Protein AF-A0A968IN43-F1 (afdb_monomer)

Foldseek 3Di:
DDDPDDPDPDQDDPVNVQVVVLVVLLVQLVVLQVVCVVVVQDDPRFDWAKDWDWDDGDQKIKIKIFAAKWKWKADPVDIDTPDQHQFPLSVCVVVVNDDSVVLVPDPRSRPGPDTRNPDHSVSGDMDMDMDRHPHDIDMDIDDDD

Secondary structure (DSSP, 8-state):
-------S-----HHHHHHHHHHHHHHHHHHHHHHHHHTT--GGGS--B-EEEEEEETTEEEEEEESS-EEEEE-SS-EEE-----BHHHHHHHTTSS-HHHHTTSTTTT-BS--BTSS-GGG---EEEEEE--S--EEEEE---

Solvent-accessible surface area (backbone atoms only — not comparable to full-atom values): 8477 Å² total; per-residue (Å²): 137,84,84,91,79,90,82,71,87,71,80,75,51,70,67,60,51,50,51,49,53,46,51,52,51,40,52,52,16,42,57,42,23,53,50,25,57,76,69,69,34,53,78,94,63,35,58,63,43,64,39,79,47,80,47,81,54,94,61,33,37,36,40,35,38,36,17,55,44,38,35,32,46,34,45,95,86,49,74,42,73,74,56,76,48,31,20,40,21,53,49,37,34,76,73,66,76,37,54,61,80,60,27,61,72,41,97,58,18,84,40,68,74,44,44,40,20,71,51,66,49,92,79,59,78,67,46,73,47,81,39,79,61,88,65,81,66,47,81,50,77,47,79,73,130

Sequence (145 aa):
MSNRNLLAGGQLDSATLIHGLERATLAANDAISERNDQEQRHERQRMGTTLVMGLAHAHEFYLTHVGDSRAYRITRTGCDQVTLDDDVASREVRLGYALYRDALQQPASGALVQALGMGNSSFLHPTVQRFVVDEDCVFCSALMG

Mean predicted aligned error: 6.45 Å

Nearest PDB structures (foldseek):
  2xzv-assembly1_A  TM=8.675E-01  e=6.137E-08  Synechococcus elongatus
  6ihw-assembly1_A  TM=8.316E-01  e=2.106E-07  Staphylococcus aureus
  2pk0-assembly3_C  TM=8.765E-01  e=7.230E-07  Streptococcus agalactiae A909
  1txo-assembly1_A  TM=8.619E-01  e=4.696E-07  Mycobacterium tuberculosis
  5f1m-assembly1_A  TM=8.459E-01  e=6.009E-07  Staphylococcus aureus

Radius of gyration: 18.47 Å; Cα contacts (8 Å, |Δi|>4): 230; chains: 1; bounding box: 64×27×47 Å

pLDDT: mean 89.67, std 14.49, range [34.66, 98.38]

Structure (mmCIF, N/CA/C/O backbone):
data_AF-A0A968IN43-F1
#
_entry.id   AF-A0A968IN43-F1
#
loop_
_atom_site.group_PDB
_atom_site.id
_atom_site.type_symbol
_atom_site.label_atom_id
_atom_site.label_alt_id
_atom_site.label_comp_id
_atom_site.label_asym_id
_atom_site.label_entity_id
_atom_site.label_seq_id
_atom_site.pdbx_PDB_ins_code
_atom_site.Cartn_x
_atom_site.Cartn_y
_atom_site.Cartn_z
_atom_site.occupancy
_atom_site.B_iso_or_equiv
_atom_site.auth_seq_id
_atom_site.auth_comp_id
_atom_site.auth_asym_id
_atom_site.auth_atom_id
_atom_site.pdbx_PDB_model_num
ATOM 1 N N . MET A 1 1 ? -43.664 -12.509 -17.906 1.00 37.06 1 MET A N 1
ATOM 2 C CA . MET A 1 1 ? -43.189 -13.277 -16.733 1.00 37.06 1 MET A CA 1
ATOM 3 C C . MET A 1 1 ? -41.690 -13.025 -16.620 1.00 37.06 1 MET A C 1
ATOM 5 O O . MET A 1 1 ? -40.931 -13.583 -17.387 1.00 37.06 1 MET A O 1
ATOM 9 N N . SER A 1 2 ? -41.319 -11.861 -16.093 1.00 41.19 2 SER A N 1
ATOM 10 C CA . SER A 1 2 ? -40.830 -11.646 -14.722 1.00 41.19 2 SER A CA 1
ATOM 11 C C . SER A 1 2 ? -39.535 -12.402 -14.427 1.00 41.19 2 SER A C 1
ATOM 13 O O . SER A 1 2 ? -39.571 -13.581 -14.104 1.00 41.19 2 SER A O 1
ATOM 15 N N . ASN A 1 3 ? -38.415 -11.682 -14.476 1.00 34.66 3 ASN A N 1
ATOM 16 C CA . ASN A 1 3 ? -37.335 -11.918 -13.528 1.00 34.66 3 ASN A CA 1
ATOM 17 C C . ASN A 1 3 ? -36.823 -10.563 -13.012 1.00 34.66 3 ASN A C 1
ATOM 19 O O . ASN A 1 3 ? -35.757 -10.070 -13.365 1.00 34.66 3 ASN A O 1
ATOM 23 N N . ARG A 1 4 ? -37.688 -9.913 -12.224 1.00 45.62 4 ARG A N 1
ATOM 24 C CA . ARG A 1 4 ? -37.301 -8.895 -11.245 1.00 45.62 4 ARG A CA 1
ATOM 25 C C . ARG A 1 4 ? -36.708 -9.642 -10.051 1.00 45.62 4 ARG A C 1
ATOM 27 O O . ARG A 1 4 ? -37.483 -10.221 -9.300 1.00 45.62 4 ARG A O 1
ATOM 34 N N . ASN A 1 5 ? -35.381 -9.654 -9.916 1.00 41.44 5 ASN A N 1
ATOM 35 C CA . ASN A 1 5 ? -34.656 -9.678 -8.636 1.00 41.44 5 ASN A CA 1
ATOM 36 C C . ASN A 1 5 ? -33.149 -9.851 -8.877 1.00 41.44 5 ASN A C 1
ATOM 38 O O . ASN A 1 5 ? -32.648 -10.967 -8.926 1.00 41.44 5 ASN A O 1
ATOM 42 N N . LEU A 1 6 ? -32.416 -8.741 -8.972 1.00 41.69 6 LEU A N 1
ATOM 43 C CA . LEU A 1 6 ? -30.991 -8.722 -8.623 1.00 41.69 6 LEU A CA 1
ATOM 44 C C . LEU A 1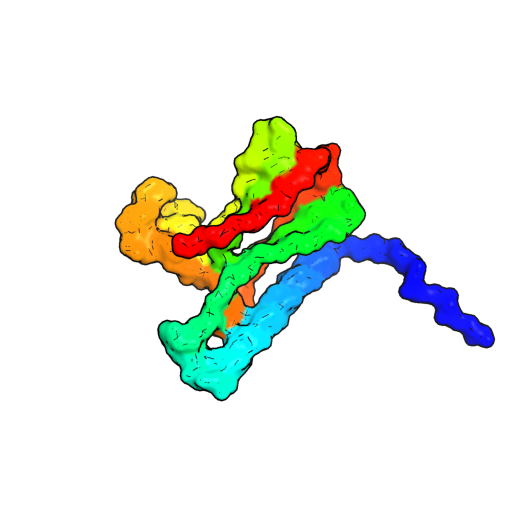 6 ? -30.614 -7.383 -7.967 1.00 41.69 6 LEU A C 1
ATOM 46 O O . LEU A 1 6 ? -29.625 -6.752 -8.306 1.00 41.69 6 LEU A O 1
ATOM 50 N N . LEU A 1 7 ? -31.468 -6.931 -7.046 1.00 40.91 7 LEU A N 1
ATOM 51 C CA . LEU A 1 7 ? -31.181 -5.869 -6.073 1.00 40.91 7 LEU A CA 1
ATOM 52 C C . LEU A 1 7 ? -31.562 -6.350 -4.663 1.00 40.91 7 LEU A C 1
ATOM 54 O O . LEU A 1 7 ? -32.133 -5.613 -3.866 1.00 40.91 7 LEU A O 1
ATOM 58 N N . ALA A 1 8 ? -31.282 -7.620 -4.367 1.00 40.59 8 ALA A N 1
ATOM 59 C CA . ALA A 1 8 ? -31.200 -8.088 -2.992 1.00 40.59 8 ALA A CA 1
ATOM 60 C C . ALA A 1 8 ? -29.741 -7.905 -2.568 1.00 40.59 8 ALA A C 1
ATOM 62 O O . ALA A 1 8 ? -28.853 -8.455 -3.216 1.00 40.59 8 ALA A O 1
ATOM 63 N N . GLY A 1 9 ? -29.500 -7.088 -1.541 1.00 42.44 9 GLY A N 1
ATOM 64 C CA . GLY A 1 9 ? -28.182 -6.850 -0.960 1.00 42.44 9 GLY A CA 1
ATOM 65 C C . GLY A 1 9 ? -27.572 -8.135 -0.409 1.00 42.44 9 GLY A C 1
ATOM 66 O O . GLY A 1 9 ? -27.674 -8.414 0.782 1.00 42.44 9 GLY A O 1
ATOM 67 N N . GLY A 1 10 ? -26.959 -8.926 -1.286 1.00 50.00 10 GLY A N 1
ATOM 68 C CA . GLY A 1 10 ? -26.051 -9.990 -0.898 1.00 50.00 10 GLY A CA 1
ATOM 69 C C . GLY A 1 10 ? -24.841 -9.330 -0.266 1.00 50.00 10 GLY A C 1
ATOM 70 O O . GLY A 1 10 ? -24.114 -8.602 -0.937 1.00 50.00 10 GLY A O 1
ATOM 71 N N . GLN A 1 11 ? -24.683 -9.522 1.038 1.00 60.69 11 GLN A N 1
ATOM 72 C CA . GLN A 1 11 ? -23.504 -9.097 1.772 1.00 60.69 11 GLN A CA 1
ATOM 73 C C . GLN A 1 11 ? -22.291 -9.731 1.081 1.00 60.69 11 GLN A C 1
ATOM 75 O O . GLN A 1 11 ? -22.172 -10.956 1.049 1.00 60.69 11 GLN A O 1
ATOM 80 N N . LEU A 1 12 ? -21.465 -8.909 0.427 1.00 75.62 12 LEU A N 1
ATOM 81 C CA . LEU A 1 12 ? -20.235 -9.391 -0.190 1.00 75.62 12 LEU A CA 1
ATOM 82 C C . LEU A 1 12 ? -19.342 -9.872 0.947 1.00 75.62 12 LEU A C 1
ATOM 84 O O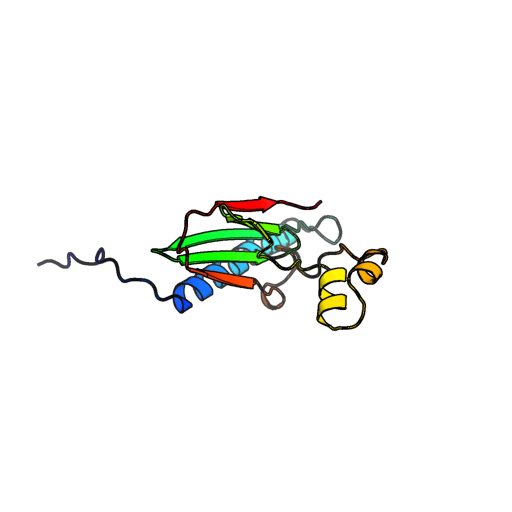 . LEU A 1 12 ? -19.137 -9.143 1.918 1.00 75.62 12 LEU A O 1
ATOM 88 N N . ASP A 1 13 ? -18.862 -11.111 0.862 1.00 88.81 13 ASP A N 1
ATOM 89 C CA . ASP A 1 13 ? -17.976 -11.623 1.897 1.00 88.81 13 ASP A CA 1
ATOM 90 C C . ASP A 1 13 ? -16.633 -10.874 1.881 1.00 88.81 13 ASP A C 1
ATOM 92 O O . ASP A 1 13 ? -16.209 -10.286 0.877 1.00 88.81 13 ASP A O 1
ATOM 96 N N . SER A 1 14 ? -15.952 -10.869 3.027 1.00 91.38 14 SER A N 1
ATOM 97 C CA . SER A 1 14 ? -14.716 -10.104 3.181 1.00 91.38 14 SER A CA 1
ATOM 98 C C . SER A 1 14 ? -13.619 -10.570 2.223 1.00 91.38 14 SER A C 1
ATOM 100 O O . SER A 1 14 ? -12.797 -9.760 1.805 1.00 91.38 14 SER A O 1
ATOM 102 N N . ALA A 1 15 ? -13.608 -11.853 1.855 1.00 93.81 15 ALA A N 1
ATOM 103 C CA . ALA A 1 15 ? -12.633 -12.411 0.923 1.00 93.81 15 ALA A CA 1
ATOM 104 C C . ALA A 1 15 ? -12.820 -11.851 -0.495 1.00 93.81 15 ALA A C 1
ATOM 106 O O . ALA A 1 15 ? -11.848 -11.453 -1.134 1.00 93.81 15 ALA A O 1
ATOM 107 N N . THR A 1 16 ? -14.066 -11.753 -0.961 1.00 95.31 16 THR A N 1
ATOM 108 C CA . THR A 1 16 ? -14.414 -11.172 -2.263 1.00 95.31 16 THR A CA 1
ATOM 109 C C . THR A 1 16 ? -14.044 -9.695 -2.315 1.00 95.31 16 THR A C 1
ATOM 111 O O . THR A 1 16 ? -13.508 -9.235 -3.322 1.00 95.31 16 THR A O 1
ATOM 114 N N . LEU A 1 17 ? -14.285 -8.952 -1.230 1.00 96.38 17 LEU A N 1
ATOM 115 C CA . LEU A 1 17 ? -13.906 -7.541 -1.140 1.00 96.38 17 LEU A CA 1
ATOM 116 C C . LEU A 1 17 ? -12.387 -7.353 -1.164 1.00 96.38 17 LEU A C 1
ATOM 118 O O . LEU A 1 17 ? -11.895 -6.548 -1.951 1.00 96.38 17 LEU A O 1
ATOM 122 N N . ILE A 1 18 ? -11.648 -8.123 -0.359 1.00 97.12 18 ILE A N 1
ATOM 123 C CA . ILE A 1 18 ? -10.178 -8.084 -0.335 1.00 97.12 18 ILE A CA 1
ATOM 124 C C . ILE A 1 18 ? -9.623 -8.381 -1.728 1.00 97.12 18 ILE A C 1
ATOM 126 O O . ILE A 1 18 ? -8.863 -7.583 -2.272 1.00 97.12 18 ILE A O 1
ATOM 130 N N . HIS A 1 19 ? -10.079 -9.469 -2.349 1.00 97.38 19 HIS A N 1
ATOM 131 C CA . HIS A 1 19 ? -9.621 -9.839 -3.681 1.00 97.38 19 HIS A CA 1
ATOM 132 C C . HIS A 1 19 ? -9.987 -8.784 -4.735 1.00 97.38 19 HIS A C 1
ATOM 134 O O . HIS A 1 19 ? -9.188 -8.470 -5.616 1.00 97.38 19 HIS A O 1
ATOM 140 N N . GLY A 1 20 ? -11.180 -8.191 -4.644 1.00 97.75 20 GLY A N 1
ATOM 141 C CA . GLY A 1 20 ? -11.607 -7.110 -5.530 1.00 97.75 20 GLY A CA 1
ATOM 142 C C . GLY A 1 20 ? -10.709 -5.875 -5.434 1.00 97.75 20 GLY A C 1
ATOM 143 O O . GLY A 1 20 ? -10.344 -5.309 -6.463 1.00 97.75 20 GLY A O 1
ATOM 144 N N . LEU A 1 21 ? -10.309 -5.489 -4.220 1.00 98.19 21 LEU A N 1
ATOM 145 C CA . LEU A 1 21 ? -9.416 -4.353 -3.974 1.00 98.19 21 LEU A CA 1
ATOM 146 C C . LEU A 1 21 ? -7.997 -4.612 -4.498 1.00 98.19 21 LEU A C 1
ATOM 148 O O . LEU A 1 21 ? -7.416 -3.745 -5.158 1.00 98.19 21 LEU A O 1
ATOM 152 N N . GLU A 1 22 ? -7.463 -5.817 -4.283 1.00 97.94 22 GLU A N 1
ATOM 153 C CA . GLU A 1 22 ? -6.188 -6.248 -4.871 1.00 97.94 22 GLU A CA 1
ATOM 154 C C . GLU A 1 22 ? -6.247 -6.171 -6.400 1.00 97.94 22 GLU A C 1
ATOM 156 O O . GLU A 1 22 ? -5.417 -5.517 -7.030 1.00 97.94 22 GLU A O 1
ATOM 161 N N . ARG A 1 23 ? -7.275 -6.771 -7.015 1.00 97.94 23 ARG A N 1
ATOM 162 C CA . ARG A 1 23 ? -7.460 -6.772 -8.474 1.00 97.94 23 AR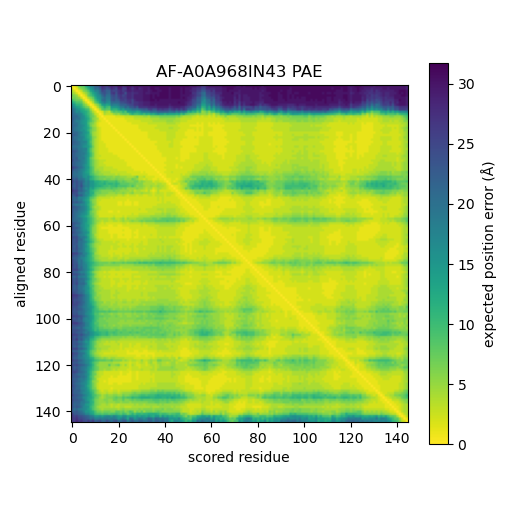G A CA 1
ATOM 163 C C . ARG A 1 23 ? -7.612 -5.366 -9.045 1.00 97.94 23 ARG A C 1
ATOM 165 O O . ARG A 1 23 ? -7.035 -5.091 -10.095 1.00 97.94 23 ARG A O 1
ATOM 172 N N . ALA A 1 24 ? -8.350 -4.484 -8.373 1.00 98.12 24 ALA A N 1
ATOM 173 C CA . ALA A 1 24 ? -8.489 -3.088 -8.779 1.00 98.12 24 ALA A CA 1
ATOM 174 C C . ALA A 1 24 ? -7.140 -2.354 -8.744 1.00 98.12 24 ALA A C 1
ATOM 176 O O . ALA A 1 24 ? -6.822 -1.597 -9.661 1.00 98.12 24 ALA A O 1
ATOM 177 N N . THR A 1 25 ? -6.320 -2.631 -7.729 1.00 98.38 25 THR A N 1
ATOM 178 C CA . THR A 1 25 ? -4.980 -2.047 -7.589 1.00 98.38 25 THR A CA 1
ATOM 179 C C . THR A 1 25 ? -4.038 -2.532 -8.690 1.00 98.38 25 THR A C 1
ATOM 181 O O . THR A 1 25 ? -3.351 -1.725 -9.315 1.00 98.38 25 THR A O 1
ATOM 184 N N . LEU A 1 26 ? -4.045 -3.836 -8.987 1.00 98.19 26 LEU A N 1
ATOM 185 C CA . LEU A 1 26 ? -3.246 -4.413 -10.073 1.00 98.19 26 LEU A CA 1
ATOM 186 C C . LEU A 1 26 ? -3.681 -3.866 -11.441 1.00 98.19 26 LEU A C 1
ATOM 188 O O . LEU A 1 26 ? -2.835 -3.494 -12.245 1.00 98.19 26 LEU A O 1
ATOM 192 N N . ALA A 1 27 ? -4.988 -3.722 -11.676 1.00 97.94 27 ALA A N 1
ATOM 193 C CA . ALA A 1 27 ? -5.499 -3.118 -12.905 1.00 97.94 27 ALA A CA 1
ATOM 194 C C . ALA A 1 27 ? -5.075 -1.644 -13.055 1.00 97.94 27 ALA A C 1
ATOM 196 O O . ALA A 1 27 ? -4.732 -1.207 -14.152 1.00 97.94 27 ALA A O 1
ATOM 197 N N . ALA A 1 28 ? -5.059 -0.878 -11.958 1.00 98.00 28 ALA A N 1
ATOM 198 C CA . ALA A 1 28 ? -4.556 0.494 -11.966 1.00 98.00 28 ALA A CA 1
ATOM 199 C C . ALA A 1 28 ? -3.049 0.549 -12.271 1.00 98.00 28 ALA A C 1
ATOM 201 O O . ALA A 1 28 ? -2.615 1.393 -13.056 1.00 98.00 28 ALA A O 1
ATOM 202 N N . ASN A 1 29 ? -2.256 -0.368 -11.703 1.00 98.06 29 ASN A N 1
ATOM 203 C CA . ASN A 1 29 ? -0.839 -0.505 -12.037 1.00 98.06 29 ASN A CA 1
ATOM 204 C C . ASN A 1 29 ? -0.631 -0.766 -13.529 1.00 98.06 29 ASN A C 1
ATOM 206 O O . ASN A 1 29 ? 0.174 -0.076 -14.154 1.00 98.06 29 ASN A O 1
ATOM 210 N N . ASP A 1 30 ? -1.354 -1.738 -14.083 1.00 97.19 30 ASP A N 1
ATOM 211 C CA . ASP A 1 30 ? -1.217 -2.135 -15.483 1.00 97.19 30 ASP A CA 1
ATOM 212 C C . ASP A 1 30 ? -1.552 -0.958 -16.405 1.00 97.19 30 ASP A C 1
ATOM 214 O O . ASP A 1 30 ? -0.758 -0.630 -17.281 1.00 97.19 30 ASP A O 1
ATOM 218 N N . ALA A 1 31 ? -2.628 -0.218 -16.124 1.00 96.94 31 ALA A N 1
ATOM 219 C CA . ALA A 1 31 ? -2.989 0.973 -16.892 1.00 96.94 31 ALA A CA 1
ATOM 220 C C . ALA A 1 31 ? -1.896 2.065 -16.875 1.00 96.94 31 ALA A C 1
ATOM 222 O O . ALA A 1 31 ? -1.622 2.693 -17.901 1.00 96.94 31 ALA A O 1
ATOM 223 N N . ILE A 1 32 ? -1.250 2.306 -15.727 1.00 96.69 32 ILE A N 1
ATOM 224 C CA . ILE A 1 32 ? -0.153 3.286 -15.627 1.00 96.69 32 ILE A CA 1
ATOM 225 C C . ILE A 1 32 ? 1.102 2.761 -16.337 1.00 96.69 32 ILE A C 1
ATOM 227 O O . ILE A 1 32 ? 1.763 3.513 -17.056 1.00 96.69 32 ILE A O 1
ATOM 231 N N . SER A 1 33 ? 1.425 1.479 -16.158 1.00 95.69 33 SER A N 1
ATOM 232 C CA . SER A 1 33 ? 2.584 0.834 -16.775 1.00 95.69 33 SER A CA 1
ATOM 233 C C . SER A 1 33 ? 2.471 0.824 -18.300 1.00 95.69 33 SER A C 1
ATOM 235 O O . SER A 1 33 ? 3.403 1.244 -18.981 1.00 95.69 33 SER A O 1
ATOM 237 N N . GLU A 1 34 ? 1.315 0.435 -18.839 1.00 95.69 34 GLU A N 1
ATOM 238 C CA . GLU A 1 34 ? 1.032 0.450 -20.277 1.00 95.69 34 GLU A CA 1
ATOM 239 C C . GLU A 1 34 ? 1.167 1.856 -20.857 1.00 95.69 34 GLU A C 1
ATOM 241 O O . GLU A 1 34 ? 1.769 2.038 -21.914 1.00 95.69 34 GLU A O 1
ATOM 246 N N . ARG A 1 35 ? 0.661 2.873 -20.151 1.00 95.94 35 ARG A N 1
ATOM 247 C CA . ARG A 1 35 ? 0.820 4.266 -20.572 1.00 95.94 35 ARG A CA 1
ATOM 248 C C . ARG A 1 35 ? 2.287 4.691 -20.587 1.00 95.94 35 ARG A C 1
ATOM 250 O O . ARG A 1 35 ? 2.716 5.355 -21.528 1.00 95.94 35 ARG A O 1
ATOM 257 N N . ASN A 1 36 ? 3.059 4.318 -19.568 1.00 96.00 36 ASN A N 1
ATOM 258 C CA . ASN A 1 36 ? 4.495 4.584 -19.553 1.00 96.00 36 ASN A CA 1
ATOM 259 C C . ASN A 1 36 ? 5.193 3.940 -20.762 1.00 96.00 36 ASN A C 1
ATOM 261 O O . ASN A 1 36 ? 6.043 4.579 -21.376 1.00 96.00 36 ASN A O 1
ATOM 265 N N . ASP A 1 37 ? 4.815 2.715 -21.129 1.00 94.00 37 ASP A N 1
ATOM 266 C CA . ASP A 1 37 ? 5.417 1.990 -22.251 1.00 94.00 37 ASP A CA 1
ATOM 267 C C . ASP A 1 37 ? 5.027 2.600 -23.607 1.00 94.00 37 ASP A C 1
ATOM 269 O O . ASP A 1 37 ? 5.887 2.810 -24.464 1.00 94.00 37 ASP A O 1
ATOM 273 N N . GLN A 1 38 ? 3.751 2.960 -23.785 1.00 96.12 38 GLN A N 1
ATOM 274 C CA . GLN A 1 38 ? 3.250 3.649 -24.983 1.00 96.12 38 GLN A CA 1
ATOM 275 C C . GLN A 1 38 ? 3.940 4.998 -25.203 1.00 96.12 38 GLN A C 1
ATOM 277 O O . GLN A 1 38 ? 4.246 5.367 -26.335 1.00 96.12 38 GLN A O 1
ATOM 282 N N . GLU A 1 39 ? 4.202 5.726 -24.119 1.00 96.00 39 GLU A N 1
ATOM 283 C CA . GLU A 1 39 ? 4.882 7.019 -24.153 1.00 96.00 39 GLU A CA 1
ATOM 284 C C . GLU A 1 39 ? 6.420 6.896 -24.099 1.00 96.00 39 GLU A C 1
ATOM 286 O O . GLU A 1 39 ? 7.102 7.914 -23.994 1.00 96.00 39 GLU A O 1
ATOM 291 N N . GLN A 1 40 ? 6.974 5.675 -24.176 1.00 94.19 40 GLN A N 1
ATOM 292 C CA . GLN A 1 40 ? 8.419 5.383 -24.132 1.00 94.19 40 GLN A CA 1
ATOM 293 C C . GLN A 1 40 ? 9.136 6.007 -22.922 1.00 94.19 40 GLN A C 1
ATOM 295 O O . GLN A 1 40 ? 10.275 6.471 -22.996 1.00 94.19 40 GLN A O 1
ATOM 300 N N . ARG A 1 41 ? 8.451 6.036 -21.778 1.00 92.19 41 ARG A N 1
ATOM 301 C CA . ARG A 1 41 ? 8.967 6.601 -20.535 1.00 92.19 41 ARG A CA 1
ATOM 302 C C . ARG A 1 41 ? 9.829 5.579 -19.805 1.00 92.19 41 ARG A C 1
ATOM 304 O O . ARG A 1 41 ? 9.332 4.591 -19.254 1.00 92.19 41 ARG A O 1
ATOM 311 N N . HIS A 1 42 ? 11.128 5.859 -19.762 1.00 88.00 42 HIS A N 1
ATOM 312 C CA . HIS A 1 42 ? 12.134 5.008 -19.131 1.00 88.00 42 HIS A CA 1
ATOM 313 C C . HIS A 1 42 ? 12.794 5.689 -17.932 1.00 88.00 42 HIS A C 1
ATOM 315 O O . HIS A 1 42 ? 12.858 6.917 -17.852 1.00 88.00 42 HIS A O 1
ATOM 321 N N . GLU A 1 43 ? 13.305 4.878 -17.004 1.00 86.19 43 GLU A N 1
ATOM 322 C CA . GLU A 1 43 ? 14.040 5.335 -15.819 1.00 86.19 43 GLU A CA 1
ATOM 323 C C . GLU A 1 43 ? 13.310 6.482 -15.095 1.00 86.19 43 GLU A C 1
ATOM 325 O O . GLU A 1 43 ? 12.167 6.325 -14.678 1.00 86.19 43 GLU A O 1
ATOM 330 N N . ARG A 1 44 ? 13.938 7.660 -14.993 1.00 84.31 44 ARG A N 1
ATOM 331 C CA . ARG A 1 44 ? 13.393 8.845 -14.315 1.00 84.31 44 ARG A CA 1
ATOM 332 C C . ARG A 1 44 ? 12.180 9.464 -15.011 1.00 84.31 44 ARG A C 1
ATOM 334 O O . ARG A 1 44 ? 11.508 10.292 -14.411 1.00 84.31 44 ARG A O 1
ATOM 341 N N . GLN A 1 45 ? 11.925 9.118 -16.271 1.00 86.25 45 GLN A N 1
ATOM 342 C CA . GLN A 1 45 ? 10.742 9.578 -17.000 1.00 86.25 45 GLN A CA 1
ATOM 343 C C . GLN A 1 45 ? 9.533 8.679 -16.739 1.00 86.25 45 GLN A C 1
ATOM 345 O O . GLN A 1 45 ? 8.402 9.100 -16.985 1.00 86.25 45 GLN A O 1
ATOM 350 N N . ARG A 1 46 ? 9.758 7.447 -16.260 1.00 91.81 46 ARG A N 1
ATOM 351 C CA . ARG A 1 46 ? 8.682 6.516 -15.929 1.00 91.81 46 ARG A CA 1
ATOM 352 C C . ARG A 1 46 ? 7.919 7.046 -14.721 1.00 91.81 46 ARG A C 1
ATOM 354 O O . ARG A 1 46 ? 8.511 7.304 -13.677 1.00 91.81 46 ARG A O 1
ATOM 361 N N . MET A 1 47 ? 6.606 7.216 -14.862 1.00 91.75 47 MET A N 1
ATOM 362 C CA . MET A 1 47 ? 5.781 7.668 -13.747 1.00 91.75 47 MET A CA 1
ATOM 363 C C . MET A 1 47 ? 5.525 6.517 -12.783 1.00 91.75 47 MET A C 1
ATOM 365 O O . MET A 1 47 ? 5.010 5.474 -13.193 1.00 91.75 47 MET A O 1
ATOM 369 N N . GLY A 1 48 ? 5.835 6.759 -11.514 1.00 92.94 48 GLY A N 1
ATOM 370 C CA . GLY A 1 48 ? 5.414 5.946 -10.384 1.00 92.94 48 GLY A CA 1
ATOM 371 C C . GLY A 1 48 ? 4.498 6.750 -9.466 1.00 92.94 48 GLY A C 1
ATOM 372 O O . GLY A 1 48 ? 4.650 7.967 -9.354 1.00 92.94 48 GLY A O 1
ATOM 373 N N . THR A 1 49 ? 3.545 6.092 -8.811 1.00 94.19 49 THR A N 1
ATOM 374 C CA . THR A 1 49 ? 2.722 6.732 -7.775 1.00 94.19 49 THR A CA 1
ATOM 375 C C . THR A 1 49 ? 2.385 5.758 -6.653 1.00 94.19 49 THR A C 1
ATOM 377 O O . THR A 1 49 ? 2.322 4.546 -6.863 1.00 94.19 49 THR A O 1
ATOM 380 N N . THR A 1 50 ? 2.195 6.288 -5.452 1.00 95.94 50 THR A N 1
ATOM 381 C CA . THR A 1 50 ? 1.698 5.536 -4.302 1.00 95.94 50 THR A CA 1
ATOM 382 C C . THR A 1 50 ? 0.176 5.400 -4.376 1.00 95.94 50 THR A C 1
ATOM 384 O O . THR A 1 50 ? -0.501 6.092 -5.139 1.00 95.94 50 THR A O 1
ATOM 387 N N . LEU A 1 51 ? -0.386 4.497 -3.577 1.00 96.75 51 LEU A N 1
ATOM 388 C CA . LEU A 1 51 ? -1.826 4.325 -3.436 1.00 96.75 51 LEU A CA 1
ATOM 389 C C . LEU A 1 51 ? -2.182 4.177 -1.963 1.00 96.75 51 LEU A C 1
ATOM 391 O O . LEU A 1 51 ? -1.588 3.368 -1.259 1.00 96.75 51 LEU A O 1
ATOM 395 N N . VAL A 1 52 ? -3.215 4.898 -1.541 1.00 97.38 52 VAL A N 1
ATOM 396 C CA . VAL A 1 52 ? -4.004 4.595 -0.346 1.00 97.38 52 VAL A CA 1
ATOM 397 C C . VAL A 1 52 ? -5.469 4.675 -0.760 1.00 97.38 52 VAL A C 1
ATOM 399 O O . VAL A 1 52 ? -5.919 5.697 -1.273 1.00 97.38 52 VAL A O 1
ATOM 402 N N . MET A 1 53 ? -6.213 3.592 -0.567 1.00 96.94 53 MET A N 1
ATOM 403 C CA . MET A 1 53 ? -7.615 3.466 -0.954 1.00 96.94 53 MET A CA 1
ATOM 404 C C . MET A 1 53 ? -8.424 2.917 0.217 1.00 96.94 53 MET A C 1
ATOM 406 O O . MET A 1 53 ? -8.047 1.920 0.824 1.00 96.94 53 MET A O 1
ATOM 410 N N . GLY A 1 54 ? -9.548 3.562 0.520 1.00 95.88 54 GLY A N 1
ATOM 411 C CA . GLY A 1 54 ? -10.482 3.134 1.557 1.00 95.88 54 GLY A CA 1
ATOM 412 C C . GLY A 1 54 ? -11.809 2.667 0.966 1.00 95.88 54 GLY A C 1
ATOM 413 O O . GLY A 1 54 ? -12.365 3.337 0.096 1.00 95.88 54 GLY A O 1
ATOM 414 N N . LEU A 1 55 ? -12.338 1.554 1.468 1.00 96.56 55 LEU A N 1
ATOM 415 C CA . LEU A 1 55 ? -13.672 1.051 1.151 1.00 96.56 55 LEU A CA 1
ATOM 416 C C . LEU A 1 55 ? -14.437 0.773 2.447 1.00 96.56 55 LEU A C 1
ATOM 418 O O . LEU A 1 55 ? -14.100 -0.143 3.193 1.00 96.56 55 LEU A O 1
ATOM 422 N N . ALA A 1 56 ? -15.499 1.538 2.690 1.00 94.19 56 ALA A N 1
ATOM 423 C CA . ALA A 1 56 ? -16.441 1.266 3.770 1.00 94.19 56 ALA A CA 1
ATOM 424 C C . ALA A 1 56 ? -17.526 0.291 3.289 1.00 94.19 56 ALA A C 1
ATOM 426 O O . ALA A 1 56 ? -18.203 0.553 2.291 1.00 94.19 56 ALA A O 1
ATOM 427 N N . HIS A 1 57 ? -17.711 -0.819 4.004 1.00 93.19 57 HIS A N 1
ATOM 428 C CA . HIS A 1 57 ? -18.769 -1.789 3.738 1.00 93.19 57 HIS A CA 1
ATOM 429 C C . HIS A 1 57 ? -19.385 -2.276 5.052 1.00 93.19 57 HIS A C 1
ATOM 431 O O . HIS A 1 57 ? -18.719 -2.903 5.870 1.00 93.19 57 HIS A O 1
ATOM 437 N N . ALA A 1 58 ? -20.676 -2.000 5.252 1.00 90.62 58 ALA A N 1
ATOM 438 C CA . ALA A 1 58 ? -21.376 -2.286 6.505 1.00 90.62 58 ALA A CA 1
ATOM 439 C C . ALA A 1 58 ? -20.643 -1.698 7.734 1.00 90.62 58 ALA A C 1
ATOM 441 O O . ALA A 1 58 ? -20.520 -0.481 7.835 1.00 90.62 58 ALA A O 1
ATOM 442 N N . HIS A 1 59 ? -20.186 -2.545 8.660 1.00 90.81 59 HIS A N 1
ATOM 443 C CA . HIS A 1 59 ? -19.460 -2.166 9.883 1.00 90.81 59 HIS A CA 1
ATOM 444 C C . HIS A 1 59 ? -17.941 -2.377 9.752 1.00 90.81 59 HIS A C 1
ATOM 446 O O . HIS A 1 59 ? -17.213 -2.434 10.745 1.00 90.81 59 HIS A O 1
ATOM 452 N N . GLU A 1 60 ? -17.464 -2.532 8.519 1.00 94.12 60 GLU A N 1
ATOM 453 C CA . GLU A 1 60 ? -16.074 -2.809 8.202 1.00 94.12 60 GLU A CA 1
ATOM 454 C C . GLU A 1 60 ? -15.506 -1.708 7.306 1.00 94.12 60 GLU A C 1
ATOM 456 O O . GLU A 1 60 ? -16.179 -1.158 6.429 1.00 94.12 60 GLU A O 1
ATOM 461 N N . PHE A 1 61 ? -14.234 -1.402 7.522 1.00 95.81 61 PHE A N 1
ATOM 462 C CA . PHE A 1 61 ? -13.453 -0.525 6.673 1.00 95.81 61 PHE A CA 1
ATOM 463 C C . PHE A 1 61 ? -12.257 -1.299 6.136 1.00 95.81 61 PHE A C 1
ATOM 465 O O . PHE A 1 61 ? -11.489 -1.886 6.897 1.00 95.81 61 PHE A O 1
ATOM 472 N N . TYR A 1 62 ? -12.107 -1.311 4.820 1.00 97.56 62 TYR A N 1
ATOM 473 C CA . TYR A 1 62 ? -10.981 -1.925 4.139 1.00 97.56 62 TYR A CA 1
ATOM 474 C C . TYR A 1 62 ? -10.043 -0.830 3.671 1.00 97.56 62 TYR A C 1
ATOM 476 O O . TYR A 1 62 ? -10.466 0.095 2.979 1.00 97.56 62 TYR A O 1
ATOM 484 N N . LEU A 1 63 ? -8.773 -0.949 4.025 1.00 97.81 63 LEU A N 1
ATOM 485 C CA . LEU A 1 63 ? -7.728 -0.052 3.571 1.00 97.81 63 LEU A CA 1
ATOM 486 C C . LEU A 1 63 ? -6.7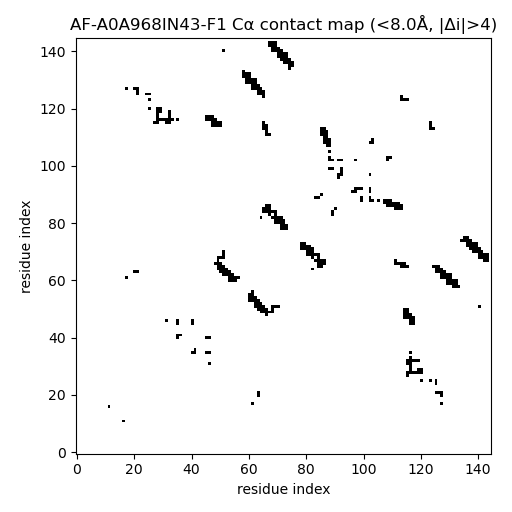67 -0.830 2.681 1.00 97.81 63 LEU A C 1
ATOM 488 O O . LEU A 1 63 ? -6.257 -1.868 3.088 1.00 97.81 63 LEU A O 1
ATOM 492 N N . THR A 1 64 ? -6.535 -0.334 1.474 1.00 98.19 64 THR A N 1
ATOM 493 C CA . THR A 1 64 ? -5.544 -0.869 0.540 1.00 98.19 64 THR A CA 1
ATOM 494 C C . THR A 1 64 ? -4.431 0.141 0.352 1.00 98.19 64 THR A C 1
ATOM 496 O O . THR A 1 64 ? -4.728 1.310 0.100 1.00 98.19 64 THR A O 1
ATOM 499 N N . HIS A 1 65 ? -3.172 -0.283 0.432 1.00 97.69 65 HIS A N 1
ATOM 500 C CA . HIS A 1 65 ? -2.046 0.605 0.154 1.00 97.69 65 HIS A CA 1
ATOM 501 C C . HIS A 1 65 ? -0.914 -0.052 -0.639 1.00 97.69 65 HIS A C 1
ATOM 503 O O . HIS A 1 65 ? -0.746 -1.274 -0.632 1.00 97.69 65 HIS A O 1
ATOM 509 N N . VAL A 1 66 ? -0.172 0.806 -1.342 1.00 97.81 66 VAL A N 1
ATOM 510 C CA . VAL A 1 66 ? 1.089 0.530 -2.041 1.00 97.81 66 VAL A CA 1
ATOM 511 C C . VAL A 1 66 ? 1.972 1.770 -1.908 1.00 97.81 66 VAL A C 1
ATOM 513 O O . VAL A 1 66 ? 1.547 2.871 -2.271 1.00 97.81 66 VAL A O 1
ATOM 516 N N . GLY A 1 67 ? 3.210 1.592 -1.461 1.00 95.81 67 GLY A N 1
ATOM 517 C CA . GLY A 1 67 ? 4.178 2.680 -1.309 1.00 95.81 67 GLY A CA 1
ATOM 518 C C . GLY A 1 67 ? 4.311 3.156 0.137 1.00 95.81 67 GLY A C 1
ATOM 519 O O . GLY A 1 67 ? 3.960 2.452 1.080 1.00 95.81 67 GLY A O 1
ATOM 520 N N . ASP A 1 68 ? 4.832 4.362 0.319 1.00 95.44 68 ASP A N 1
ATOM 521 C CA . ASP A 1 68 ? 5.115 4.984 1.622 1.00 95.44 68 ASP A CA 1
ATOM 522 C C . ASP A 1 68 ? 4.058 6.014 2.048 1.00 95.44 68 ASP A C 1
ATOM 524 O O . ASP A 1 68 ? 4.208 6.711 3.050 1.00 95.44 68 ASP A O 1
ATOM 528 N N . SER A 1 69 ? 2.965 6.135 1.293 1.00 95.50 69 SER A N 1
ATOM 529 C CA . SER A 1 69 ? 1.843 6.963 1.718 1.00 95.50 69 SER A CA 1
ATOM 530 C C . SER A 1 69 ? 1.151 6.324 2.906 1.00 95.50 69 SER A C 1
ATOM 532 O O . SER A 1 69 ? 0.782 5.148 2.889 1.00 95.50 69 SER A O 1
ATOM 534 N N . ARG A 1 70 ? 0.968 7.128 3.948 1.00 95.50 70 ARG A N 1
ATOM 535 C CA . ARG A 1 70 ? 0.529 6.644 5.247 1.00 95.50 70 ARG A CA 1
ATOM 536 C C . ARG A 1 70 ? -0.952 6.863 5.426 1.00 95.50 70 ARG A C 1
ATOM 538 O O . ARG A 1 70 ? -1.457 7.925 5.073 1.00 95.50 70 ARG A O 1
ATOM 545 N N . ALA A 1 71 ? -1.636 5.898 6.025 1.00 96.62 71 ALA A N 1
ATOM 546 C CA . ALA A 1 71 ? -2.975 6.116 6.548 1.00 96.62 71 ALA A CA 1
ATOM 547 C C . ALA A 1 71 ? -2.970 6.050 8.071 1.00 96.62 71 ALA A C 1
ATOM 549 O O . ALA A 1 71 ? -2.242 5.255 8.671 1.00 96.62 71 ALA A O 1
ATOM 550 N N . TYR A 1 72 ? -3.823 6.865 8.677 1.00 96.62 72 TYR A N 1
ATOM 551 C CA . TYR A 1 72 ? -3.994 6.953 10.116 1.00 96.62 72 TYR A CA 1
ATOM 552 C C . TYR A 1 72 ? -5.448 6.694 10.483 1.00 96.62 72 TYR A C 1
ATOM 554 O O . TYR A 1 72 ? -6.349 7.231 9.837 1.00 96.62 72 TYR A O 1
ATOM 562 N N . ARG A 1 73 ? -5.671 5.900 11.534 1.00 95.94 73 ARG A N 1
ATOM 563 C CA . ARG A 1 73 ? -6.955 5.801 12.233 1.00 95.94 73 ARG A CA 1
ATOM 564 C C . ARG A 1 73 ? -6.905 6.751 13.422 1.00 95.94 73 ARG A C 1
ATOM 566 O O . ARG A 1 73 ? -6.111 6.567 14.339 1.00 95.94 73 ARG A O 1
ATOM 573 N N . ILE A 1 74 ? -7.768 7.756 13.404 1.00 96.31 74 ILE A N 1
ATOM 574 C CA . ILE A 1 74 ? -7.911 8.735 14.478 1.00 96.31 74 ILE A CA 1
ATOM 575 C C . ILE A 1 74 ? -9.191 8.418 15.241 1.00 96.31 74 ILE A C 1
ATOM 577 O O . ILE A 1 74 ? -10.273 8.370 14.656 1.00 96.31 74 ILE A O 1
ATOM 581 N N . THR A 1 75 ? -9.067 8.221 16.546 1.00 95.31 75 THR A N 1
ATOM 582 C CA . THR A 1 75 ? -10.182 8.015 17.475 1.00 95.31 75 THR A CA 1
ATOM 583 C C . THR A 1 75 ? -10.155 9.114 18.535 1.00 95.31 75 THR A C 1
ATOM 585 O O . THR A 1 75 ? -9.303 10.006 18.521 1.00 95.31 75 THR A O 1
ATOM 588 N N . ARG A 1 76 ? -11.078 9.072 19.499 1.00 94.56 76 ARG A N 1
ATOM 589 C CA . ARG A 1 76 ? -11.050 10.014 20.632 1.00 94.56 76 ARG A CA 1
ATOM 590 C C . ARG A 1 76 ? -9.824 9.837 21.530 1.00 94.56 76 ARG A C 1
ATOM 592 O O . ARG A 1 76 ? -9.486 10.760 22.266 1.00 94.56 76 ARG A O 1
ATOM 599 N N . THR A 1 77 ? -9.195 8.664 21.508 1.00 94.12 77 THR A N 1
ATOM 600 C CA . THR A 1 77 ? -8.111 8.296 22.427 1.00 94.12 77 THR A CA 1
ATOM 601 C C . THR A 1 77 ? -6.734 8.306 21.778 1.00 94.12 77 THR A C 1
ATOM 603 O O . THR A 1 77 ? -5.743 8.233 22.500 1.00 94.12 77 THR A O 1
ATOM 606 N N . GLY A 1 78 ? -6.642 8.391 20.448 1.00 94.31 78 GLY A N 1
ATOM 607 C CA . GLY A 1 78 ? -5.354 8.288 19.775 1.00 94.31 78 GLY A CA 1
ATOM 608 C C . GLY A 1 78 ? -5.386 8.505 18.268 1.00 94.31 78 GLY A C 1
ATOM 609 O O . GLY A 1 78 ? -6.429 8.730 17.654 1.00 94.31 78 GLY A O 1
ATOM 610 N N . CYS A 1 79 ? -4.188 8.452 17.694 1.00 95.69 79 CYS A N 1
ATOM 611 C CA . CYS A 1 79 ? -3.923 8.511 16.266 1.00 95.69 79 CYS A CA 1
ATOM 612 C C . CYS A 1 79 ? -2.895 7.427 15.951 1.00 95.69 79 CYS A C 1
ATOM 614 O O . CYS A 1 79 ? -1.723 7.562 16.308 1.00 95.69 79 CYS A O 1
ATOM 616 N N . ASP A 1 80 ? -3.351 6.360 15.305 1.00 94.56 80 ASP A N 1
ATOM 617 C CA . ASP A 1 80 ? -2.528 5.198 14.997 1.00 94.56 80 ASP A CA 1
ATOM 618 C C . ASP A 1 80 ? -2.246 5.159 13.500 1.00 94.56 80 ASP A C 1
ATOM 620 O O . ASP A 1 80 ? -3.172 5.185 12.685 1.00 94.56 80 ASP A O 1
ATOM 624 N N . GLN A 1 81 ? -0.970 5.076 13.122 1.00 95.62 81 GLN A N 1
ATOM 625 C CA . GLN A 1 81 ? -0.610 4.742 11.748 1.00 95.62 81 GLN A CA 1
ATOM 626 C C . GLN A 1 81 ? -1.010 3.291 11.487 1.00 95.62 81 GLN A C 1
ATOM 628 O O . GLN A 1 81 ? -0.579 2.387 12.201 1.00 95.62 81 GLN A O 1
ATOM 633 N N . VAL A 1 82 ? -1.829 3.069 10.464 1.00 95.94 82 VAL A N 1
ATOM 634 C CA . VAL A 1 82 ? -2.350 1.735 10.150 1.00 95.94 82 VAL A CA 1
ATOM 635 C C . VAL A 1 82 ? -1.625 1.068 8.982 1.00 95.94 82 VAL A C 1
ATOM 637 O O . VAL A 1 82 ? -1.633 -0.156 8.890 1.00 95.94 82 VAL A O 1
ATOM 640 N N . THR A 1 83 ? -0.931 1.842 8.146 1.00 96.12 83 THR A N 1
ATOM 641 C CA . THR A 1 83 ? -0.094 1.338 7.049 1.00 96.12 83 THR A CA 1
ATOM 642 C C . THR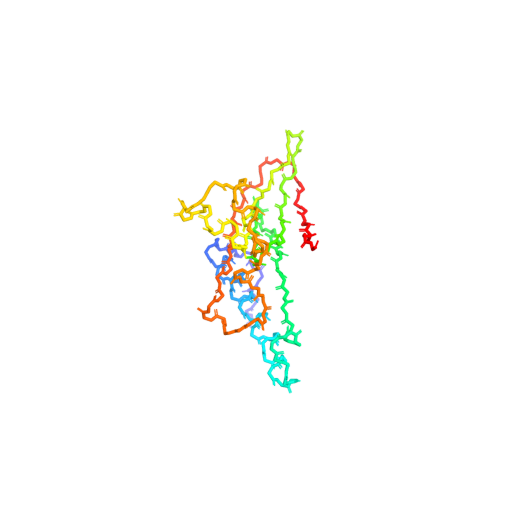 A 1 83 ? 1.353 1.131 7.484 1.00 96.12 83 THR A C 1
ATOM 644 O O . THR A 1 83 ? 1.867 1.827 8.361 1.00 96.12 83 THR A O 1
ATOM 647 N N . LEU A 1 84 ? 2.041 0.217 6.806 1.00 94.50 84 LEU A N 1
ATOM 648 C CA . LEU A 1 84 ? 3.491 0.069 6.884 1.00 94.50 84 LEU A CA 1
ATOM 649 C C . LEU A 1 84 ? 4.095 0.464 5.539 1.00 94.50 84 LEU A C 1
ATOM 651 O O . LEU A 1 84 ? 3.665 -0.070 4.517 1.00 94.50 84 LEU A O 1
ATOM 655 N N . ASP A 1 85 ? 5.069 1.369 5.566 1.00 95.25 85 ASP A N 1
ATOM 656 C CA . ASP A 1 85 ? 5.663 1.944 4.363 1.00 95.25 85 ASP A CA 1
ATOM 657 C C . ASP A 1 85 ? 6.396 0.870 3.545 1.00 95.25 85 ASP A C 1
ATOM 659 O O . ASP A 1 85 ? 7.153 0.048 4.076 1.00 95.25 85 ASP A O 1
ATOM 663 N N .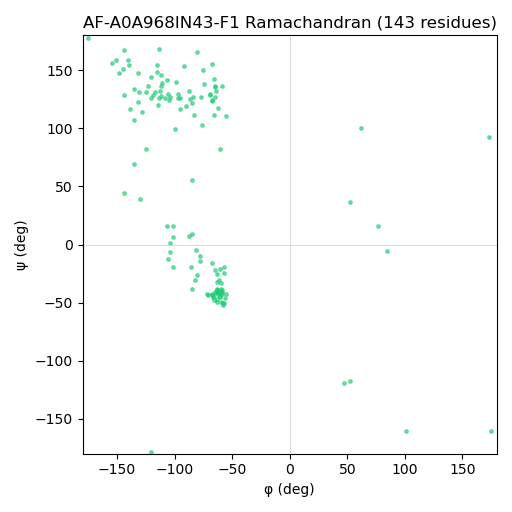 ASP A 1 86 ? 6.187 0.887 2.231 1.00 95.06 86 ASP A N 1
ATOM 664 C CA . ASP A 1 86 ? 6.938 0.074 1.278 1.00 95.06 86 ASP A CA 1
ATOM 665 C C . ASP A 1 86 ? 8.245 0.768 0.866 1.00 95.06 86 ASP A C 1
ATOM 667 O O . ASP A 1 86 ? 8.502 0.977 -0.321 1.00 95.06 86 ASP A O 1
ATOM 671 N N . AS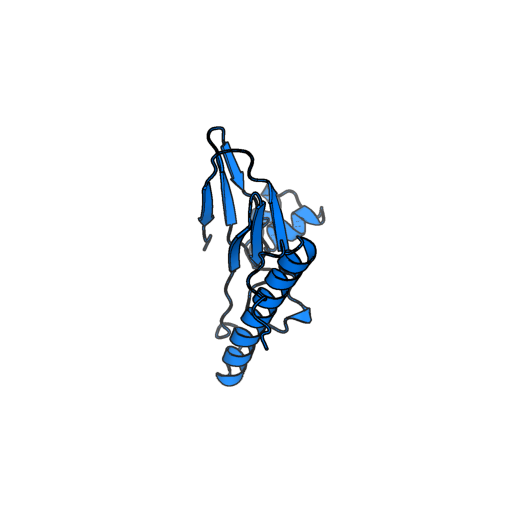P A 1 87 ? 9.082 1.124 1.840 1.00 94.94 87 ASP A N 1
ATOM 672 C CA . ASP A 1 87 ? 10.403 1.720 1.624 1.00 94.94 87 ASP A CA 1
ATOM 673 C C . ASP A 1 87 ? 11.552 0.800 2.081 1.00 94.94 87 ASP A C 1
ATOM 675 O O . ASP A 1 87 ? 11.361 -0.253 2.710 1.00 94.94 87 ASP A O 1
ATOM 679 N N . VAL A 1 88 ? 12.781 1.154 1.697 1.00 94.94 88 VAL A N 1
ATOM 680 C CA . VAL A 1 88 ? 13.977 0.372 2.034 1.00 94.94 88 VAL A CA 1
ATOM 681 C C . VAL A 1 88 ? 14.149 0.285 3.547 1.00 94.94 88 VAL A C 1
ATOM 683 O O . VAL A 1 88 ? 14.385 -0.811 4.051 1.00 94.94 88 VAL A O 1
ATOM 686 N N . ALA A 1 89 ? 13.999 1.386 4.284 1.00 94.81 89 ALA A N 1
ATOM 687 C CA . ALA A 1 89 ? 14.191 1.400 5.730 1.00 94.81 89 ALA A CA 1
ATOM 688 C C . ALA A 1 89 ? 13.241 0.435 6.450 1.00 94.81 89 ALA A C 1
ATOM 690 O O . ALA A 1 89 ? 13.683 -0.400 7.242 1.00 94.81 89 ALA A O 1
ATOM 691 N N . SER A 1 90 ? 11.949 0.501 6.138 1.00 93.88 90 SER A N 1
ATOM 692 C CA . SER A 1 90 ? 10.912 -0.355 6.710 1.00 93.88 90 SER A CA 1
ATOM 693 C C . SER A 1 90 ? 11.141 -1.818 6.344 1.00 93.88 90 SER A C 1
ATOM 695 O O . SER A 1 90 ? 10.986 -2.697 7.196 1.00 93.88 90 SER A O 1
ATOM 697 N N . ARG A 1 91 ? 11.589 -2.103 5.112 1.00 94.19 91 ARG A N 1
ATOM 698 C CA . ARG A 1 91 ? 11.974 -3.459 4.691 1.00 94.19 91 ARG A CA 1
ATOM 699 C C . ARG A 1 91 ? 13.163 -3.994 5.494 1.00 94.19 91 ARG A C 1
ATOM 701 O O . ARG A 1 91 ? 13.076 -5.109 6.003 1.00 94.19 91 ARG A O 1
ATOM 708 N N . GLU A 1 92 ? 14.246 -3.233 5.626 1.00 94.31 92 GLU A N 1
ATOM 709 C CA . GLU A 1 92 ? 15.450 -3.657 6.362 1.00 94.31 92 GLU A CA 1
ATOM 710 C C . GLU A 1 92 ? 15.144 -3.924 7.845 1.00 94.31 92 GLU A C 1
ATOM 712 O O . GLU A 1 92 ? 15.603 -4.916 8.413 1.00 94.31 92 GLU A O 1
ATOM 717 N N . VAL A 1 93 ? 14.302 -3.091 8.461 1.00 95.25 93 VAL A N 1
ATOM 718 C CA . VAL A 1 93 ? 13.852 -3.280 9.849 1.00 95.25 93 VAL A CA 1
ATOM 719 C C . VAL A 1 93 ? 12.984 -4.522 9.989 1.00 95.25 93 VAL A C 1
ATOM 721 O O . VAL A 1 93 ? 13.198 -5.325 10.896 1.00 95.25 93 VAL A O 1
ATOM 724 N N . ARG A 1 94 ? 12.032 -4.724 9.072 1.00 93.19 94 ARG A N 1
ATOM 725 C CA . ARG A 1 94 ? 11.141 -5.892 9.075 1.00 93.19 94 ARG A CA 1
ATOM 726 C C . ARG A 1 94 ? 11.900 -7.206 8.884 1.00 93.19 94 ARG A C 1
ATOM 728 O O . ARG A 1 94 ? 11.496 -8.222 9.440 1.00 93.19 94 ARG A O 1
ATOM 735 N N . LEU A 1 95 ? 12.997 -7.183 8.126 1.00 93.81 95 LEU A N 1
ATOM 736 C CA . LEU A 1 95 ? 13.894 -8.328 7.935 1.00 93.81 95 LEU A CA 1
ATOM 737 C C . LEU A 1 95 ? 14.900 -8.516 9.087 1.00 93.81 95 LEU A C 1
ATOM 739 O O . LEU A 1 95 ? 15.633 -9.502 9.096 1.00 93.81 95 LEU A O 1
ATOM 743 N N . GLY A 1 96 ? 14.926 -7.608 10.068 1.00 94.38 96 GLY A N 1
ATOM 744 C CA . GLY A 1 96 ? 15.822 -7.677 11.223 1.00 94.38 96 GLY A CA 1
ATOM 745 C C . GLY A 1 96 ? 17.268 -7.272 10.926 1.00 94.38 96 GLY A C 1
ATOM 746 O O . GLY A 1 96 ? 18.154 -7.573 11.723 1.00 94.38 96 GLY A O 1
ATOM 747 N N . TYR A 1 97 ? 17.524 -6.599 9.800 1.00 92.75 97 TYR A N 1
ATOM 748 C CA . TYR A 1 97 ? 18.870 -6.180 9.398 1.00 92.75 97 TYR A CA 1
ATOM 749 C C . TYR A 1 97 ? 19.347 -4.909 10.102 1.00 92.75 97 TYR A C 1
ATOM 751 O O . TYR A 1 97 ? 20.550 -4.715 10.272 1.00 92.75 97 TYR A O 1
ATOM 759 N N . ALA A 1 98 ? 18.424 -4.053 10.542 1.00 92.25 98 ALA A N 1
ATOM 760 C CA . ALA A 1 98 ? 18.747 -2.824 11.254 1.00 92.25 98 ALA A CA 1
ATOM 761 C C . ALA A 1 98 ? 17.631 -2.422 12.225 1.00 92.25 98 ALA A C 1
ATOM 763 O O . ALA A 1 98 ? 16.469 -2.791 12.062 1.00 92.25 98 ALA A O 1
ATOM 764 N N . LEU A 1 99 ? 17.976 -1.609 13.224 1.00 93.94 99 LEU A N 1
ATOM 765 C CA . LEU A 1 99 ? 16.977 -0.867 13.988 1.00 93.94 99 LEU A CA 1
ATOM 766 C C . LEU A 1 99 ? 16.461 0.300 13.142 1.00 93.94 99 LEU A C 1
ATOM 768 O O . LEU A 1 99 ? 17.212 0.880 12.361 1.00 93.94 99 LEU A O 1
ATOM 772 N N . TYR A 1 100 ? 15.206 0.702 13.349 1.00 89.56 100 TYR A N 1
ATOM 773 C CA . TYR A 1 100 ? 14.574 1.756 12.544 1.00 89.56 100 TYR A CA 1
ATOM 774 C C . TYR A 1 100 ? 15.367 3.067 12.528 1.00 89.56 100 TYR A C 1
ATOM 776 O O . TYR A 1 100 ? 15.602 3.643 11.470 1.00 89.56 100 TYR A O 1
ATOM 784 N N . ARG A 1 101 ? 15.887 3.484 13.687 1.00 92.88 101 ARG A N 1
ATOM 785 C CA . ARG A 1 101 ? 16.735 4.680 13.796 1.00 92.88 101 ARG A CA 1
ATOM 786 C C . ARG A 1 101 ? 18.007 4.617 12.941 1.00 92.88 101 ARG A C 1
ATOM 788 O O . ARG A 1 101 ? 18.443 5.654 12.456 1.00 92.88 101 ARG A O 1
ATOM 795 N N . ASP A 1 102 ? 18.575 3.425 12.763 1.00 93.50 102 ASP A N 1
ATOM 796 C CA . ASP A 1 102 ? 19.819 3.215 12.022 1.00 93.50 102 ASP A CA 1
ATOM 797 C C . ASP A 1 102 ? 19.518 3.078 10.522 1.00 93.50 102 ASP A C 1
ATOM 799 O O . ASP A 1 102 ? 20.228 3.638 9.689 1.00 93.50 102 ASP A O 1
ATOM 803 N N . ALA A 1 103 ? 18.414 2.407 10.177 1.00 92.19 103 ALA A N 1
ATOM 804 C CA . ALA A 1 103 ? 17.931 2.280 8.805 1.00 92.19 103 ALA A CA 1
ATOM 805 C C . ALA A 1 103 ? 17.648 3.649 8.162 1.00 92.19 103 ALA A C 1
ATOM 807 O O . ALA A 1 103 ? 18.008 3.866 7.008 1.00 92.19 103 ALA A O 1
ATOM 808 N N . LEU A 1 104 ? 17.095 4.603 8.922 1.00 91.12 104 LEU A N 1
ATOM 809 C CA . LEU A 1 104 ? 16.826 5.966 8.444 1.00 91.12 104 LEU A CA 1
ATOM 810 C C . LEU A 1 104 ? 18.083 6.755 8.046 1.00 91.12 104 LEU A C 1
ATOM 812 O O . LEU A 1 104 ? 17.986 7.658 7.218 1.00 91.12 104 LEU A O 1
ATOM 816 N N . GLN A 1 105 ? 19.255 6.421 8.597 1.00 92.44 105 GLN A N 1
ATOM 817 C CA . GLN A 1 105 ? 20.515 7.110 8.278 1.00 92.44 105 GLN A CA 1
ATOM 818 C C . GLN A 1 105 ? 21.110 6.677 6.931 1.00 92.44 105 GLN A C 1
ATOM 820 O O . GLN A 1 105 ? 22.077 7.276 6.459 1.00 92.44 105 GLN A O 1
ATOM 825 N N . GLN A 1 106 ? 20.570 5.626 6.310 1.00 89.62 106 GLN A N 1
ATOM 826 C CA . GLN A 1 106 ? 21.061 5.158 5.021 1.00 89.62 106 GLN A CA 1
ATOM 827 C C . GLN A 1 106 ? 20.612 6.109 3.899 1.00 89.62 106 GLN A C 1
ATOM 829 O O . GLN A 1 106 ? 19.445 6.491 3.866 1.00 89.62 106 GLN A O 1
ATOM 834 N N . PRO A 1 107 ? 21.478 6.448 2.924 1.00 89.38 107 PRO A N 1
ATOM 835 C CA . PRO A 1 107 ? 21.130 7.376 1.841 1.00 89.38 107 PRO A CA 1
ATOM 836 C C . PRO A 1 107 ? 19.904 6.980 1.004 1.00 89.38 107 PRO A C 1
ATOM 838 O O . PRO A 1 107 ? 19.282 7.841 0.393 1.00 89.38 107 PRO A O 1
ATOM 841 N N . ALA A 1 108 ? 19.568 5.687 0.960 1.00 89.44 108 ALA A N 1
ATOM 842 C CA . ALA A 1 108 ? 18.436 5.146 0.208 1.00 89.44 108 ALA A CA 1
ATOM 843 C C . ALA A 1 108 ? 17.260 4.722 1.108 1.00 89.44 108 ALA A C 1
ATOM 845 O O . ALA A 1 108 ? 16.401 3.977 0.655 1.00 89.44 108 ALA A O 1
ATOM 846 N N . SER A 1 109 ? 17.227 5.158 2.372 1.00 90.12 109 SER A N 1
ATOM 847 C CA . SER A 1 109 ? 16.256 4.714 3.382 1.00 90.12 109 SER A CA 1
ATOM 848 C C . SER A 1 109 ? 14.797 4.912 2.954 1.00 90.12 109 SER A C 1
ATOM 850 O O . SER A 1 109 ? 14.011 3.974 3.049 1.00 90.12 109 SER A O 1
ATOM 852 N N . GLY A 1 110 ? 14.464 6.084 2.409 1.00 90.06 110 GLY A N 1
ATOM 853 C CA . GLY A 1 110 ? 13.129 6.405 1.885 1.00 90.06 110 GLY A CA 1
ATOM 854 C C . GLY A 1 110 ? 12.878 5.962 0.439 1.00 90.06 110 GLY A C 1
ATOM 855 O O . GLY A 1 110 ? 11.891 6.368 -0.161 1.00 90.06 110 GLY A O 1
ATOM 856 N N . ALA A 1 111 ? 13.774 5.184 -0.179 1.00 92.56 111 ALA A N 1
ATOM 857 C CA . ALA A 1 111 ? 13.525 4.697 -1.530 1.00 92.56 111 ALA A CA 1
ATOM 858 C C . ALA A 1 111 ? 12.391 3.664 -1.514 1.00 92.56 111 ALA A C 1
ATOM 860 O O . ALA A 1 111 ? 12.443 2.694 -0.755 1.00 92.56 111 ALA A O 1
ATOM 861 N N . LEU A 1 112 ? 11.396 3.851 -2.381 1.00 93.69 112 LEU A N 1
ATOM 862 C CA . LEU A 1 112 ? 10.282 2.918 -2.517 1.00 93.69 112 LEU A CA 1
ATOM 863 C C . LEU A 1 112 ? 10.759 1.554 -3.024 1.00 93.69 112 LEU A C 1
ATOM 865 O O . LEU A 1 112 ? 11.474 1.452 -4.021 1.00 93.69 112 LEU A O 1
ATOM 869 N N . VAL A 1 113 ? 10.306 0.501 -2.354 1.00 94.25 113 VAL A N 1
ATOM 870 C CA . VAL A 1 113 ? 10.455 -0.899 -2.769 1.00 94.25 113 VAL A CA 1
ATOM 871 C C . VAL A 1 113 ? 9.379 -1.268 -3.790 1.00 94.25 113 VAL A C 1
ATOM 873 O O . VAL A 1 113 ? 9.630 -2.086 -4.671 1.00 94.25 113 VAL A O 1
ATOM 876 N N . GLN A 1 114 ? 8.199 -0.645 -3.708 1.00 95.50 114 GLN A N 1
ATOM 877 C CA . GLN A 1 114 ? 7.146 -0.773 -4.713 1.00 95.50 114 GLN A CA 1
ATOM 878 C C . GLN A 1 114 ? 6.315 0.509 -4.845 1.00 95.50 114 GLN A C 1
ATOM 880 O O . GLN A 1 114 ? 6.105 1.242 -3.882 1.00 95.50 114 GLN A O 1
ATOM 885 N N . ALA A 1 115 ? 5.837 0.762 -6.062 1.00 95.94 115 ALA A N 1
ATOM 886 C CA . ALA A 1 115 ? 4.909 1.832 -6.417 1.00 95.94 115 ALA A CA 1
ATOM 887 C C . ALA A 1 115 ? 4.131 1.418 -7.676 1.00 95.94 115 ALA A C 1
ATOM 889 O O . ALA A 1 115 ? 4.622 0.612 -8.474 1.00 95.94 115 ALA A O 1
ATOM 890 N N . LEU A 1 116 ? 2.942 1.984 -7.887 1.00 97.12 116 LEU A N 1
ATOM 891 C CA . LEU A 1 116 ? 2.156 1.723 -9.092 1.00 97.12 116 LEU A CA 1
ATOM 892 C C . LEU A 1 116 ? 2.861 2.267 -10.336 1.00 97.12 116 LEU A C 1
ATOM 894 O O . LEU A 1 116 ? 3.422 3.359 -10.307 1.00 97.12 116 LEU A O 1
ATOM 898 N N . GLY A 1 117 ? 2.776 1.534 -11.446 1.00 95.38 117 GLY A N 1
ATOM 899 C CA . GLY A 1 117 ? 3.283 1.942 -12.758 1.00 95.38 117 GLY A CA 1
ATOM 900 C C . GLY A 1 117 ? 4.765 1.651 -12.999 1.00 95.38 117 GLY A C 1
ATOM 901 O O . GLY A 1 117 ? 5.248 1.828 -14.122 1.00 95.38 117 GLY A O 1
ATOM 902 N N . MET A 1 118 ? 5.488 1.169 -11.981 1.00 91.50 118 MET A N 1
ATOM 903 C CA . MET A 1 118 ? 6.934 0.921 -12.050 1.00 91.50 118 MET A CA 1
ATOM 904 C C . MET A 1 118 ? 7.306 -0.372 -12.787 1.00 91.50 118 MET A C 1
ATOM 906 O O . MET A 1 118 ? 8.461 -0.539 -13.173 1.00 91.50 118 MET A O 1
ATO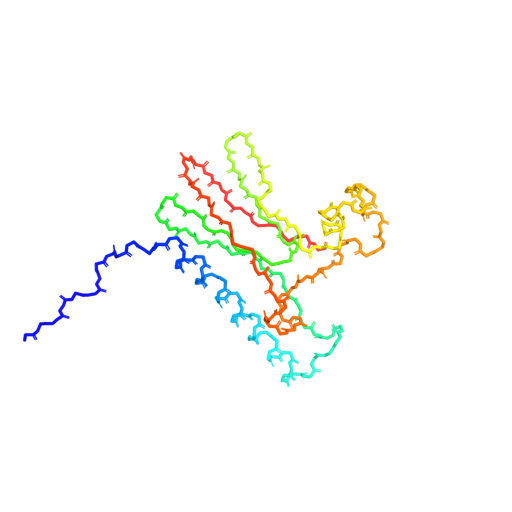M 910 N N . GLY A 1 119 ? 6.349 -1.265 -13.035 1.00 89.12 119 GLY A N 1
ATOM 911 C CA . GLY A 1 119 ? 6.591 -2.511 -13.753 1.00 89.12 119 GLY A CA 1
ATOM 912 C C . GLY A 1 119 ? 5.369 -3.422 -13.801 1.00 89.12 119 GLY A C 1
ATOM 913 O O . GLY A 1 119 ? 4.235 -2.987 -13.599 1.00 89.12 119 GLY A O 1
ATOM 914 N N . ASN A 1 120 ? 5.620 -4.703 -14.073 1.00 90.12 120 ASN A N 1
ATOM 915 C CA . ASN A 1 120 ? 4.583 -5.727 -14.162 1.00 90.12 120 ASN A CA 1
ATOM 916 C C . ASN A 1 120 ? 3.894 -5.942 -12.802 1.00 90.12 120 ASN A C 1
ATOM 918 O O . ASN A 1 120 ? 4.567 -6.060 -11.774 1.00 90.12 120 ASN A O 1
ATOM 922 N N . SER A 1 121 ? 2.566 -6.059 -12.816 1.00 93.44 121 SER A N 1
ATOM 923 C CA . SER A 1 121 ? 1.740 -6.344 -11.640 1.00 93.44 121 SER A CA 1
ATOM 924 C C . SER A 1 121 ? 2.111 -7.644 -10.914 1.00 93.44 121 SER A C 1
ATOM 926 O O . SER A 1 121 ? 1.831 -7.764 -9.727 1.00 93.44 121 SER A O 1
ATOM 928 N N . SER A 1 122 ? 2.817 -8.583 -11.554 1.00 91.31 122 SER A N 1
ATOM 929 C CA . SER A 1 122 ? 3.354 -9.791 -10.909 1.00 91.31 122 SER A CA 1
ATOM 930 C C . SER A 1 122 ? 4.350 -9.515 -9.777 1.00 91.31 122 SER A C 1
ATOM 932 O O . SER A 1 122 ? 4.584 -10.398 -8.956 1.00 91.31 122 SER A O 1
ATOM 934 N N . PHE A 1 123 ? 4.966 -8.329 -9.759 1.00 90.12 123 PHE A N 1
ATOM 935 C CA . PHE A 1 123 ? 5.903 -7.891 -8.716 1.00 90.12 123 PHE A CA 1
ATOM 936 C C . PHE A 1 123 ? 5.285 -6.880 -7.747 1.00 90.12 123 PHE A C 1
ATOM 938 O O . PHE A 1 123 ? 5.978 -6.380 -6.862 1.00 90.12 123 PHE A O 1
ATOM 945 N N . LEU A 1 124 ? 4.005 -6.552 -7.930 1.00 95.88 124 LEU A N 1
ATOM 946 C CA . LEU A 1 124 ? 3.284 -5.638 -7.065 1.00 95.88 124 LEU A CA 1
ATOM 947 C C . LEU A 1 124 ? 2.495 -6.436 -6.030 1.00 95.88 124 LEU A C 1
ATOM 949 O O . LEU A 1 124 ? 1.726 -7.335 -6.375 1.00 95.88 124 LEU A O 1
ATOM 953 N N . HIS A 1 125 ? 2.648 -6.073 -4.762 1.00 96.62 125 HIS A N 1
ATOM 954 C CA . HIS A 1 125 ? 1.988 -6.744 -3.650 1.00 96.62 125 HIS A CA 1
ATOM 955 C C . HIS A 1 125 ? 1.202 -5.723 -2.822 1.00 96.62 125 HIS A C 1
ATOM 957 O O . HIS A 1 125 ? 1.708 -5.250 -1.799 1.00 96.62 125 HIS A O 1
ATOM 963 N N . PRO A 1 126 ? -0.025 -5.364 -3.255 1.00 97.31 126 PRO A N 1
ATOM 964 C CA . PRO A 1 126 ? -0.901 -4.496 -2.481 1.00 97.31 126 PRO A CA 1
ATOM 965 C C . PRO A 1 126 ? -1.199 -5.113 -1.120 1.00 97.31 126 PRO A C 1
ATOM 967 O O . PRO A 1 126 ? -1.507 -6.300 -1.022 1.00 97.31 126 PRO A O 1
ATOM 970 N N . THR A 1 127 ? -1.150 -4.298 -0.073 1.00 97.81 127 THR A N 1
ATOM 971 C CA . THR A 1 127 ? -1.596 -4.727 1.253 1.00 97.81 127 THR A CA 1
ATOM 972 C C . THR A 1 127 ? -3.038 -4.295 1.444 1.00 97.81 127 THR A C 1
ATOM 974 O O . THR A 1 127 ? -3.339 -3.114 1.298 1.00 97.81 127 THR A O 1
ATOM 977 N N . VAL A 1 128 ? -3.923 -5.234 1.793 1.00 98.00 128 VAL A N 1
ATOM 978 C CA . VAL A 1 128 ? -5.311 -4.942 2.174 1.00 98.00 128 VAL A CA 1
ATOM 979 C C . VAL A 1 128 ? -5.521 -5.298 3.641 1.00 98.00 128 VAL A C 1
ATOM 981 O O . VAL A 1 128 ? -5.375 -6.451 4.044 1.00 98.00 128 VAL A O 1
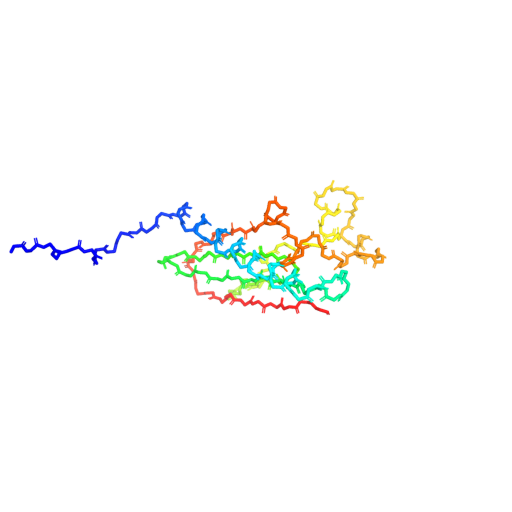ATOM 984 N N . GLN A 1 129 ? -5.889 -4.310 4.449 1.00 96.62 129 GLN A N 1
ATOM 985 C CA . GLN A 1 129 ? -6.220 -4.481 5.859 1.00 96.62 129 GLN A CA 1
ATOM 986 C C . GLN A 1 129 ? -7.711 -4.261 6.085 1.00 96.62 129 GLN A C 1
ATOM 988 O O . GLN A 1 129 ? -8.309 -3.337 5.538 1.00 96.62 129 GLN A O 1
ATOM 993 N N . ARG A 1 130 ? -8.301 -5.106 6.930 1.00 96.19 130 ARG A N 1
ATOM 994 C CA . ARG A 1 130 ? -9.699 -5.010 7.351 1.00 96.19 130 ARG A CA 1
ATOM 995 C C . ARG A 1 130 ? -9.768 -4.503 8.785 1.00 96.19 130 ARG A C 1
ATOM 997 O O . ARG A 1 130 ? -9.154 -5.087 9.676 1.00 96.19 130 ARG A O 1
ATOM 1004 N N . PHE A 1 131 ? -10.578 -3.479 9.004 1.00 94.81 131 PHE A N 1
ATOM 1005 C CA . PHE A 1 131 ? -10.877 -2.906 10.309 1.00 94.81 131 PHE A CA 1
ATOM 1006 C C . PHE A 1 131 ? -12.360 -3.087 10.604 1.00 94.81 131 PHE A C 1
ATOM 1008 O O . PHE A 1 131 ? -13.202 -2.765 9.771 1.00 94.81 131 PHE A O 1
ATOM 1015 N N . VAL A 1 132 ? -12.682 -3.581 11.796 1.00 93.88 132 VAL A N 1
ATOM 1016 C CA . VAL A 1 132 ? -14.041 -3.481 12.337 1.00 93.88 132 VAL A CA 1
ATOM 1017 C C . VAL A 1 132 ? -14.161 -2.108 12.987 1.00 93.88 132 VAL A C 1
ATOM 1019 O O . VAL A 1 132 ? -13.301 -1.739 13.788 1.00 93.88 132 VAL A O 1
ATOM 1022 N N . VAL A 1 133 ? -15.184 -1.346 12.608 1.00 92.25 133 VAL A N 1
ATOM 1023 C CA . VAL A 1 133 ? -15.425 -0.001 13.138 1.00 92.25 133 VAL A CA 1
ATOM 1024 C C . VAL A 1 133 ? -16.500 -0.104 14.214 1.00 92.25 133 VAL A C 1
ATOM 1026 O O . VAL A 1 133 ? -17.686 -0.227 13.918 1.00 92.25 133 VAL A O 1
ATOM 1029 N N . ASP A 1 134 ? -16.058 -0.117 15.467 1.00 89.69 134 ASP A N 1
ATOM 1030 C CA . ASP A 1 134 ? -16.881 -0.250 16.674 1.00 89.69 134 ASP A CA 1
ATOM 1031 C C . ASP A 1 134 ? -17.081 1.075 17.431 1.00 89.69 134 ASP A C 1
ATOM 1033 O O . ASP A 1 134 ? -17.879 1.148 18.365 1.00 89.69 134 ASP A O 1
ATOM 1037 N N . GLU A 1 135 ? -16.396 2.133 17.001 1.00 90.75 135 GLU A N 1
ATOM 1038 C CA . GLU A 1 135 ? -16.463 3.482 17.558 1.00 90.75 135 GLU A CA 1
ATOM 1039 C C . GLU A 1 135 ? -16.348 4.549 16.459 1.00 90.75 135 GLU A C 1
ATOM 1041 O O . GLU A 1 135 ? -15.938 4.263 15.330 1.00 90.75 135 GLU A O 1
ATOM 1046 N N . ASP A 1 136 ? -16.660 5.802 16.805 1.00 92.06 136 ASP A N 1
ATOM 1047 C CA . ASP A 1 136 ? -16.426 6.945 15.922 1.00 92.06 136 ASP A CA 1
ATOM 1048 C C . ASP A 1 136 ? -14.923 7.097 15.640 1.00 92.06 136 ASP A C 1
ATOM 1050 O O . ASP A 1 136 ? -14.131 7.392 16.542 1.00 92.06 136 ASP A O 1
ATOM 1054 N N . CYS A 1 137 ? -14.531 6.955 14.375 1.00 92.75 137 CYS A N 1
ATOM 1055 C CA . CYS A 1 137 ? -13.157 7.161 13.942 1.00 92.75 137 CYS A CA 1
ATOM 1056 C C . CYS A 1 137 ? -13.075 7.876 12.589 1.00 92.75 137 CYS A C 1
ATOM 1058 O O . CYS A 1 137 ? -14.023 7.898 11.802 1.00 92.75 137 CYS A O 1
ATOM 1060 N N . VAL A 1 138 ? -11.918 8.479 12.326 1.00 94.31 138 VAL A N 1
ATOM 1061 C CA . VAL A 1 138 ? -11.579 9.111 11.049 1.00 94.31 138 VAL A CA 1
ATOM 1062 C C . VAL A 1 138 ? -10.372 8.396 10.468 1.00 94.31 138 VAL A C 1
ATOM 1064 O O . VAL A 1 138 ? -9.351 8.260 11.139 1.00 94.31 138 VAL A O 1
ATOM 1067 N N . PHE A 1 139 ? -10.474 7.980 9.207 1.00 94.62 139 PHE A N 1
ATOM 1068 C CA . PHE A 1 139 ? -9.323 7.547 8.425 1.00 94.62 139 PHE A CA 1
ATOM 1069 C C . PHE A 1 139 ? -8.839 8.708 7.561 1.00 94.62 139 PHE A C 1
ATOM 1071 O O . PHE A 1 139 ? -9.621 9.285 6.804 1.00 94.62 139 PHE A O 1
ATOM 1078 N N . CYS A 1 140 ? -7.559 9.054 7.659 1.00 94.12 140 CYS A N 1
ATOM 1079 C CA . CYS A 1 140 ? -6.940 10.059 6.798 1.00 94.12 140 CYS A CA 1
ATOM 1080 C C . CYS A 1 140 ? -5.624 9.544 6.221 1.00 94.12 140 CYS A C 1
ATOM 1082 O O . CYS A 1 140 ? -4.917 8.765 6.858 1.00 94.12 140 CYS A O 1
ATOM 1084 N N . SER A 1 141 ? -5.306 9.978 5.004 1.00 92.00 141 SER A N 1
ATOM 1085 C CA . SER A 1 141 ? -4.045 9.662 4.339 1.00 92.00 141 SER A CA 1
ATOM 1086 C C . SER A 1 141 ? -3.126 10.877 4.315 1.00 92.00 141 SER A C 1
ATOM 1088 O O . SER A 1 141 ? -3.585 11.992 4.059 1.00 92.00 141 SER A O 1
ATOM 1090 N N . ALA A 1 142 ? -1.831 10.655 4.500 1.00 87.06 142 ALA A N 1
ATOM 1091 C CA . ALA A 1 142 ? -0.786 11.646 4.304 1.00 87.06 142 ALA A CA 1
ATOM 1092 C C . ALA A 1 142 ? 0.250 11.102 3.316 1.00 87.06 142 ALA A C 1
ATOM 1094 O O . ALA A 1 142 ? 0.723 9.973 3.452 1.00 87.06 142 ALA A O 1
ATOM 1095 N N . LEU A 1 143 ? 0.601 11.918 2.326 1.00 74.81 143 LEU A N 1
ATOM 1096 C CA . LEU A 1 143 ? 1.732 11.649 1.449 1.00 74.81 143 LEU A CA 1
ATOM 1097 C C . LEU A 1 143 ? 2.989 12.182 2.145 1.00 74.81 143 LEU A C 1
ATOM 1099 O O . LEU A 1 143 ? 3.039 13.371 2.468 1.00 74.81 143 LEU A O 1
ATOM 1103 N N . MET A 1 144 ? 3.978 11.326 2.396 1.00 62.06 144 MET A N 1
ATOM 1104 C CA . MET A 1 144 ? 5.339 11.798 2.648 1.00 62.06 144 MET A CA 1
ATOM 1105 C C . MET A 1 144 ? 6.031 11.921 1.289 1.00 62.06 144 MET A C 1
ATOM 1107 O O . MET A 1 144 ? 5.881 11.054 0.436 1.00 62.06 144 MET A O 1
ATOM 1111 N N . GLY A 1 145 ? 6.687 13.053 1.055 1.00 54.56 145 GLY A N 1
ATOM 1112 C CA . GLY A 1 145 ? 7.430 13.363 -0.163 1.00 54.56 145 GLY A CA 1
ATOM 1113 C C . GLY A 1 145 ? 8.675 14.156 0.178 1.00 54.56 145 GLY A C 1
ATOM 1114 O O . GLY A 1 145 ? 8.687 14.773 1.271 1.00 54.56 145 GLY A O 1
#